Protein AF-A0A9E4PWX9-F1 (afdb_monomer)

Sequence (93 aa):
MADSDLTKLTISELAPKIRSGEVSPVEVTEAALAKAERLQPTLNSFIT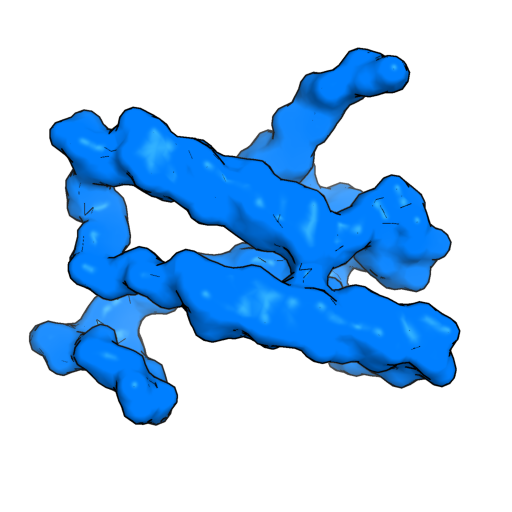LLHDQAISQAKEQEAALSRGEYRGPLQGIPIGIKDNIATGGIRTT

Foldseek 3Di:
DDDDLLVPDDLVRVLVCCLVVVDQLLNSLVSVLVVCVVCCVPPVPDPDDDNVVSNVQSVVLSVCSVVVNDPDSCRSPDDDDDLCDDDPPDDRD

pLDDT: mean 95.21, std 10.52, range [37.16, 98.75]

Radius of gyration: 13.91 Å; Cα contacts (8 Å, |Δi|>4): 76; chains: 1; bounding box: 32×35×33 Å

Nearest PDB structures (foldseek):
  6c62-assembly1_A  TM=9.370E-01  e=5.867E-02  Pseudomonas sp. ADP
  8s7z-assembly2_C  TM=9.518E-01  e=1.455E-01  metagenome
  8es6-assembly2_B  TM=9.596E-01  e=1.455E-01  Escherichia coli
  8s7z-assembly1_A  TM=9.501E-01  e=2.004E-01  metagenome
  8s7z-assembly2_D  TM=9.101E-01  e=1.801E-01  metagenome

Mean predicted aligned error: 3.17 Å

Structure (mmCIF, N/CA/C/O backbone):
data_AF-A0A9E4PWX9-F1
#
_entry.id   AF-A0A9E4PWX9-F1
#
loop_
_atom_site.group_PDB
_atom_site.id
_atom_site.type_symbol
_atom_site.label_atom_id
_atom_site.label_alt_id
_atom_site.label_comp_id
_atom_site.label_asym_id
_atom_site.label_entity_id
_atom_site.label_seq_id
_atom_site.pdbx_PDB_ins_code
_atom_site.Cartn_x
_atom_site.Cartn_y
_atom_site.Cartn_z
_atom_site.occupancy
_atom_site.B_iso_or_equiv
_atom_site.auth_seq_id
_atom_site.auth_comp_id
_atom_site.auth_asym_id
_atom_site.auth_atom_id
_atom_site.pdbx_PDB_model_num
ATOM 1 N N . MET A 1 1 ? -15.746 15.775 -4.255 1.00 38.88 1 MET A N 1
ATOM 2 C CA . MET A 1 1 ? -14.905 16.360 -3.186 1.00 38.88 1 MET A CA 1
ATOM 3 C C . MET A 1 1 ? -13.478 16.259 -3.681 1.00 38.88 1 MET A C 1
ATOM 5 O O . MET A 1 1 ? -13.189 15.259 -4.319 1.00 38.88 1 MET A O 1
ATOM 9 N N . ALA A 1 2 ? -12.670 17.312 -3.567 1.00 37.16 2 ALA A N 1
ATOM 10 C CA . ALA A 1 2 ? -11.407 17.419 -4.300 1.00 37.16 2 ALA A CA 1
ATOM 11 C C . ALA A 1 2 ? -10.430 16.288 -3.934 1.00 37.16 2 ALA A C 1
ATOM 13 O O . ALA A 1 2 ? -9.797 16.339 -2.887 1.00 37.16 2 ALA A O 1
ATOM 14 N N . ASP A 1 3 ? -10.410 15.275 -4.801 1.00 49.25 3 ASP A N 1
ATOM 15 C CA . ASP A 1 3 ? -9.319 14.409 -5.255 1.00 49.25 3 ASP A CA 1
ATOM 1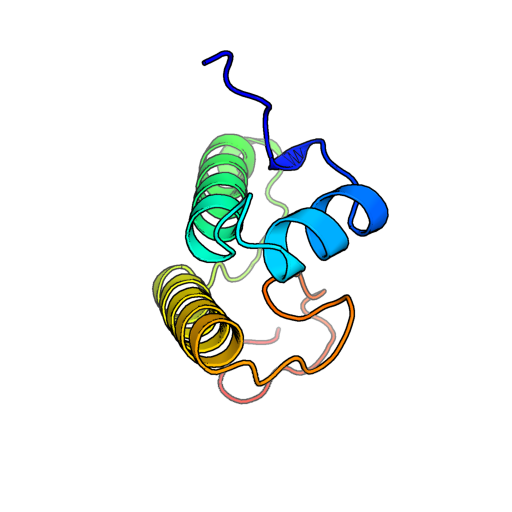6 C C . ASP A 1 3 ? -7.966 14.658 -4.559 1.00 49.25 3 ASP A C 1
ATOM 18 O O . ASP A 1 3 ? -7.024 15.218 -5.126 1.00 49.25 3 ASP A O 1
ATOM 22 N N . SER A 1 4 ? -7.880 14.306 -3.273 1.00 62.47 4 SER A N 1
ATOM 23 C CA . SER A 1 4 ? -6.601 14.258 -2.576 1.00 62.47 4 SER A CA 1
ATOM 24 C C . SER A 1 4 ? -5.871 13.043 -3.126 1.00 62.47 4 SER A C 1
ATOM 26 O O . SER A 1 4 ? -6.307 11.917 -2.908 1.00 62.47 4 SER A O 1
ATOM 28 N N . ASP A 1 5 ? -4.794 13.275 -3.878 1.00 88.25 5 ASP A N 1
ATOM 29 C CA . ASP A 1 5 ? -3.923 12.210 -4.374 1.00 88.25 5 ASP A CA 1
ATOM 30 C C . ASP A 1 5 ? -3.397 11.401 -3.178 1.00 88.25 5 ASP A C 1
ATOM 32 O O . ASP A 1 5 ? -2.421 11.791 -2.530 1.00 88.25 5 ASP A O 1
ATOM 36 N N . LEU A 1 6 ? -4.060 10.274 -2.887 1.00 95.38 6 LEU A N 1
ATOM 37 C CA . LEU A 1 6 ? -3.768 9.403 -1.746 1.00 95.38 6 LEU A CA 1
ATOM 38 C C . LEU A 1 6 ? -2.302 8.954 -1.741 1.00 95.38 6 LEU A C 1
ATOM 40 O O . LEU A 1 6 ? -1.729 8.714 -0.684 1.00 95.38 6 LEU A O 1
ATOM 44 N N . THR A 1 7 ? -1.661 8.915 -2.914 1.00 95.19 7 THR A N 1
ATOM 45 C CA . THR A 1 7 ? -0.254 8.527 -3.068 1.00 95.19 7 THR A CA 1
ATOM 46 C C . THR A 1 7 ? 0.746 9.623 -2.678 1.00 95.19 7 THR A C 1
ATOM 48 O O . THR A 1 7 ? 1.956 9.401 -2.769 1.00 95.19 7 THR A O 1
ATOM 51 N N . LYS A 1 8 ? 0.273 10.818 -2.304 1.00 95.94 8 LYS A N 1
ATOM 52 C CA . LYS A 1 8 ? 1.093 11.909 -1.748 1.00 95.94 8 LYS A CA 1
ATOM 53 C C . LYS A 1 8 ? 1.024 11.993 -0.230 1.00 95.94 8 LYS A C 1
ATOM 55 O O . LYS A 1 8 ? 1.865 12.668 0.358 1.00 95.94 8 LYS A O 1
ATOM 60 N N . LEU A 1 9 ? 0.045 11.338 0.388 1.00 96.94 9 LEU A N 1
ATOM 61 C CA . LEU A 1 9 ? -0.065 11.285 1.837 1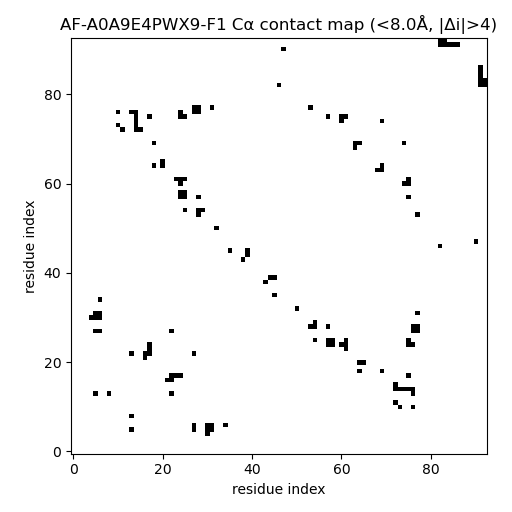.00 96.94 9 LEU A CA 1
ATOM 62 C C . LEU A 1 9 ? 1.033 10.384 2.410 1.00 96.94 9 LEU A C 1
ATOM 64 O O . LEU A 1 9 ? 1.357 9.323 1.874 1.00 96.94 9 LEU A O 1
ATOM 68 N N . THR A 1 10 ? 1.609 10.811 3.524 1.00 97.69 10 THR A N 1
ATOM 69 C CA . THR A 1 10 ? 2.523 9.999 4.323 1.00 97.69 10 THR A CA 1
ATOM 70 C C . THR A 1 10 ? 1.768 8.856 4.998 1.00 97.69 10 THR A C 1
ATOM 72 O O . THR A 1 10 ? 0.561 8.923 5.232 1.00 97.69 10 THR A O 1
ATOM 75 N N . ILE A 1 11 ? 2.493 7.816 5.415 1.00 97.88 11 ILE A N 1
ATOM 76 C CA . ILE A 1 11 ? 1.912 6.730 6.220 1.00 97.88 11 ILE A CA 1
ATOM 77 C C . ILE A 1 11 ? 1.282 7.281 7.510 1.00 97.88 11 ILE A C 1
ATOM 79 O O . ILE A 1 11 ? 0.208 6.835 7.898 1.00 97.88 11 ILE A O 1
ATOM 83 N N . SER A 1 12 ? 1.898 8.282 8.149 1.00 97.88 12 SER A N 1
ATOM 84 C CA . SER A 1 12 ? 1.349 8.936 9.346 1.00 97.88 12 SER A CA 1
ATOM 85 C C . SER A 1 12 ? 0.033 9.676 9.102 1.00 97.88 12 SER A C 1
ATOM 87 O O . SER A 1 12 ? -0.743 9.837 10.040 1.00 97.88 12 SER A O 1
ATOM 89 N N . GLU A 1 13 ? -0.234 10.107 7.868 1.00 97.81 13 GLU A N 1
ATOM 90 C CA . GLU A 1 13 ? -1.503 10.727 7.475 1.00 97.81 13 GLU A CA 1
ATOM 91 C C . GLU A 1 13 ? -2.533 9.677 7.038 1.00 97.81 13 GLU A C 1
ATOM 93 O O . GLU A 1 13 ? -3.704 9.801 7.386 1.00 97.81 13 GLU A O 1
ATOM 98 N N . LEU A 1 14 ? -2.115 8.624 6.325 1.00 97.94 14 LEU A N 1
ATOM 99 C CA . LEU A 1 14 ? -3.007 7.555 5.858 1.00 97.94 14 LEU A CA 1
ATOM 100 C C . LEU A 1 14 ? -3.473 6.631 6.982 1.00 97.94 14 LEU A C 1
ATOM 102 O O . LEU A 1 14 ? -4.657 6.323 7.063 1.00 97.94 14 LEU A O 1
ATOM 106 N N . ALA A 1 15 ? -2.574 6.199 7.866 1.00 98.00 15 ALA A N 1
ATOM 107 C CA . ALA A 1 15 ? -2.887 5.242 8.924 1.00 98.00 15 ALA A CA 1
ATOM 108 C C . ALA A 1 15 ? -4.094 5.645 9.800 1.00 98.00 15 ALA A C 1
ATOM 110 O O . ALA A 1 15 ? -4.986 4.813 9.984 1.00 98.00 15 ALA A O 1
ATOM 111 N N . PRO A 1 16 ? -4.198 6.887 10.328 1.00 97.75 16 PRO A N 1
ATOM 112 C CA . PRO A 1 16 ? -5.374 7.287 11.097 1.00 97.75 16 PRO A CA 1
ATOM 113 C C . PRO A 1 16 ? -6.650 7.351 10.246 1.00 97.75 16 PRO A C 1
ATOM 115 O O . PRO A 1 16 ? -7.711 7.025 10.770 1.00 97.75 16 PRO A O 1
ATOM 118 N N . LYS A 1 17 ? -6.551 7.710 8.957 1.00 98.06 17 LYS A N 1
ATOM 119 C CA . LYS A 1 17 ? -7.687 7.770 8.019 1.00 98.06 17 LYS A CA 1
ATOM 120 C C . LYS A 1 17 ? -8.218 6.387 7.655 1.00 98.06 17 LYS A C 1
ATOM 122 O O . LYS A 1 17 ? -9.425 6.181 7.617 1.00 98.06 17 LYS A O 1
ATOM 127 N N . ILE A 1 18 ? -7.319 5.426 7.455 1.00 98.19 18 ILE A N 1
ATOM 128 C CA . ILE A 1 18 ? -7.668 4.017 7.244 1.00 98.19 18 ILE A CA 1
ATOM 129 C C . ILE A 1 18 ? -8.298 3.441 8.512 1.00 98.19 18 ILE A C 1
ATOM 131 O O . ILE A 1 18 ? -9.346 2.804 8.458 1.00 98.19 18 ILE A O 1
ATOM 135 N N . ARG A 1 19 ? -7.703 3.714 9.680 1.00 97.94 19 ARG A N 1
ATOM 136 C CA . ARG A 1 19 ? -8.235 3.251 10.967 1.00 97.94 19 ARG A CA 1
ATOM 137 C C . ARG A 1 19 ? -9.633 3.803 11.257 1.00 97.94 19 ARG A C 1
ATOM 139 O O . ARG A 1 19 ? -10.445 3.083 11.830 1.00 97.94 19 ARG A O 1
ATOM 146 N N . SER A 1 20 ? -9.898 5.068 10.931 1.00 97.06 20 SER A N 1
ATOM 147 C CA . SER A 1 20 ? -11.211 5.690 11.144 1.00 97.06 20 SER A CA 1
ATOM 148 C C . SER A 1 20 ? -12.252 5.293 10.095 1.00 97.06 20 SER A C 1
ATOM 150 O O . SER A 1 20 ? -13.428 5.593 10.289 1.00 97.06 20 SER A O 1
ATOM 152 N N . GLY A 1 21 ? -11.838 4.641 9.003 1.00 96.38 21 GLY A N 1
ATOM 153 C CA . GLY A 1 21 ? -12.690 4.358 7.848 1.00 96.38 21 GLY A CA 1
ATOM 154 C C . GLY A 1 21 ? -12.963 5.580 6.964 1.00 96.38 21 GLY A C 1
ATOM 155 O O . GLY A 1 21 ? -13.843 5.516 6.115 1.00 96.38 21 GLY A O 1
ATOM 156 N N . GLU A 1 22 ? -12.238 6.691 7.152 1.00 97.44 22 GLU A N 1
ATOM 157 C CA . GLU A 1 22 ? -12.305 7.860 6.258 1.00 97.44 22 GLU A CA 1
ATOM 158 C C . GLU A 1 22 ? -11.775 7.522 4.857 1.00 97.44 22 GLU A C 1
ATOM 160 O O . GLU A 1 22 ? -12.253 8.069 3.868 1.00 97.44 22 GLU A O 1
ATOM 165 N N . VAL A 1 23 ? -10.783 6.632 4.785 1.00 97.44 23 VAL A N 1
ATOM 166 C CA . VAL A 1 23 ? -10.160 6.168 3.543 1.00 97.44 23 VAL A CA 1
ATOM 167 C C . VAL A 1 23 ? -10.131 4.646 3.549 1.00 97.44 23 VAL A C 1
ATOM 169 O O . VAL A 1 23 ? -9.702 4.040 4.532 1.00 97.44 23 VAL A O 1
ATOM 172 N N . SER A 1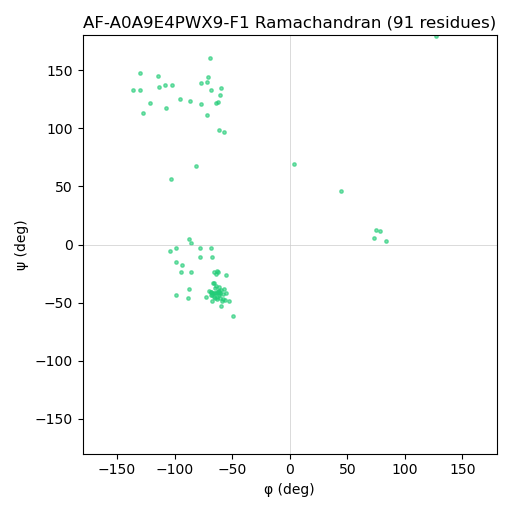 24 ? -10.538 4.018 2.450 1.00 97.94 24 SER A N 1
ATOM 173 C CA . SER A 1 24 ? -10.427 2.570 2.306 1.00 97.94 24 SER A CA 1
ATOM 174 C C . SER A 1 24 ? -8.984 2.162 1.975 1.00 97.94 24 SER A C 1
ATOM 176 O O . SER A 1 24 ? -8.340 2.781 1.124 1.00 97.94 24 SER A O 1
ATOM 178 N N . PRO A 1 25 ? -8.450 1.074 2.562 1.00 98.38 25 PRO A N 1
ATOM 179 C CA . PRO A 1 25 ? -7.176 0.520 2.109 1.00 98.38 25 PRO A CA 1
ATOM 180 C C . PRO A 1 25 ? -7.237 0.013 0.655 1.00 98.38 25 PRO A C 1
ATOM 182 O O . PRO A 1 25 ? -6.199 -0.050 -0.009 1.00 98.38 25 PRO A O 1
ATOM 185 N N . VAL A 1 26 ? -8.430 -0.313 0.137 1.00 98.62 26 VAL A N 1
ATOM 186 C CA . VAL A 1 26 ? -8.641 -0.663 -1.277 1.00 98.62 26 VAL A CA 1
ATOM 187 C C . VAL A 1 26 ? -8.397 0.561 -2.157 1.00 98.62 26 VAL A C 1
ATOM 189 O O . VAL A 1 26 ? -7.578 0.477 -3.066 1.00 98.62 26 VAL A O 1
ATOM 192 N N . GLU A 1 27 ? -8.986 1.713 -1.823 1.00 98.19 27 GLU A N 1
ATOM 193 C CA . GLU A 1 27 ? -8.781 2.977 -2.554 1.00 98.19 27 GLU A CA 1
ATOM 194 C C . GLU A 1 27 ? -7.299 3.385 -2.588 1.00 98.19 27 GLU A C 1
ATOM 196 O O . GLU A 1 27 ? -6.769 3.771 -3.631 1.00 98.19 27 GLU A O 1
ATOM 201 N N . VAL A 1 28 ? -6.591 3.253 -1.459 1.00 98.19 28 VAL A N 1
ATOM 202 C CA . VAL A 1 28 ? -5.150 3.558 -1.377 1.00 98.19 28 VAL A CA 1
ATOM 203 C C . VAL A 1 28 ? -4.336 2.614 -2.262 1.00 98.19 28 VAL A C 1
ATOM 205 O O . VAL A 1 28 ? -3.406 3.046 -2.947 1.00 98.19 28 VAL A O 1
ATOM 208 N N . THR A 1 29 ? -4.682 1.326 -2.263 1.00 98.50 29 THR A N 1
ATOM 209 C CA . THR A 1 29 ? -3.989 0.307 -3.061 1.00 98.50 29 THR A CA 1
ATOM 210 C C . THR A 1 29 ? -4.236 0.508 -4.556 1.00 98.50 29 THR A C 1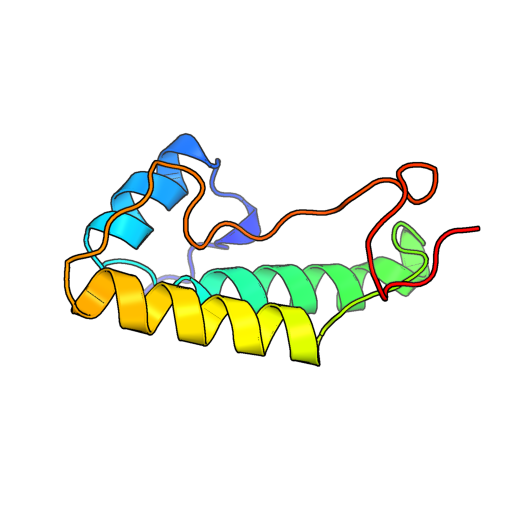
ATOM 212 O O . THR A 1 29 ? -3.285 0.467 -5.335 1.00 98.50 29 THR A O 1
ATOM 215 N N . GLU A 1 30 ? -5.473 0.798 -4.962 1.00 98.31 30 GLU A N 1
ATOM 216 C CA . GLU A 1 30 ? -5.828 1.123 -6.348 1.00 98.31 30 GLU A CA 1
ATOM 217 C C . GLU A 1 30 ? -5.079 2.367 -6.839 1.00 98.31 30 GLU A C 1
ATOM 219 O O . GLU A 1 30 ? -4.465 2.338 -7.907 1.00 98.31 30 GLU A O 1
ATOM 224 N N . ALA A 1 31 ? -5.035 3.431 -6.030 1.00 97.75 31 ALA A N 1
ATOM 225 C CA . ALA A 1 31 ? -4.295 4.646 -6.360 1.00 97.75 31 ALA A CA 1
ATOM 226 C C . ALA A 1 31 ? -2.784 4.384 -6.520 1.00 97.75 31 ALA A C 1
ATOM 228 O O . ALA A 1 31 ? -2.150 4.891 -7.452 1.00 97.75 31 ALA A O 1
ATOM 229 N N . ALA A 1 32 ? -2.197 3.569 -5.636 1.00 97.75 32 ALA A N 1
ATOM 230 C CA . ALA A 1 32 ? -0.786 3.196 -5.704 1.00 97.75 32 ALA A CA 1
ATOM 231 C C . ALA A 1 32 ? -0.467 2.365 -6.958 1.00 97.75 32 ALA A C 1
ATOM 233 O O . ALA A 1 32 ? 0.502 2.670 -7.658 1.00 97.75 32 ALA A O 1
ATOM 234 N N . LEU A 1 33 ? -1.293 1.362 -7.271 1.00 97.94 33 LEU A N 1
ATOM 235 C CA . LEU A 1 33 ? -1.146 0.513 -8.456 1.00 97.94 33 LEU A CA 1
ATOM 236 C C . LEU A 1 33 ? -1.299 1.319 -9.751 1.00 97.94 33 LEU A C 1
ATOM 238 O O . LEU A 1 33 ? -0.427 1.245 -10.612 1.00 97.94 33 LEU A O 1
ATOM 242 N N . ALA A 1 34 ? -2.323 2.170 -9.854 1.00 97.25 34 ALA A N 1
ATOM 243 C CA . ALA A 1 34 ? -2.534 3.020 -11.027 1.00 97.25 34 ALA A CA 1
ATOM 244 C C . ALA A 1 34 ? -1.344 3.964 -11.278 1.00 97.25 34 ALA A C 1
ATOM 246 O O . ALA A 1 34 ? -0.918 4.185 -12.415 1.00 97.25 34 ALA A O 1
ATOM 247 N N . LYS A 1 35 ? -0.756 4.520 -10.210 1.00 96.56 35 LYS A N 1
ATOM 248 C CA . LYS A 1 35 ? 0.454 5.345 -10.315 1.00 96.56 35 LYS A CA 1
ATOM 249 C C . LYS A 1 35 ? 1.677 4.522 -10.713 1.00 96.56 35 LYS A C 1
ATOM 251 O O . LYS A 1 35 ? 2.470 5.010 -11.521 1.00 96.56 35 LYS A O 1
ATOM 256 N N . ALA A 1 36 ? 1.829 3.318 -10.160 1.00 97.12 36 ALA A N 1
ATOM 257 C CA . ALA A 1 36 ? 2.909 2.405 -10.511 1.00 97.12 36 ALA A CA 1
ATOM 258 C C . ALA A 1 36 ? 2.849 2.048 -12.000 1.00 97.12 36 ALA A C 1
ATOM 260 O O . ALA A 1 36 ? 3.816 2.308 -12.708 1.00 97.12 36 ALA A O 1
ATOM 261 N N . GLU A 1 37 ? 1.706 1.575 -12.500 1.00 96.56 37 GLU A N 1
ATOM 262 C CA . GLU A 1 37 ? 1.506 1.250 -13.918 1.00 96.56 37 GLU A CA 1
ATOM 263 C C . GLU A 1 37 ? 1.789 2.443 -14.831 1.00 96.56 37 GLU A C 1
ATOM 265 O O . GLU A 1 37 ? 2.541 2.326 -15.798 1.00 96.56 37 GLU A O 1
ATOM 270 N N . ARG A 1 38 ? 1.241 3.618 -14.500 1.00 96.88 38 ARG A N 1
ATOM 271 C CA . ARG A 1 38 ? 1.416 4.830 -15.309 1.00 96.88 38 ARG A CA 1
ATOM 272 C C . ARG A 1 38 ? 2.880 5.258 -15.424 1.00 96.88 38 ARG A C 1
ATOM 274 O O . ARG A 1 38 ? 3.277 5.786 -16.459 1.00 96.88 38 ARG A O 1
ATOM 281 N N . LEU A 1 39 ? 3.667 5.099 -14.360 1.00 97.25 39 LEU A N 1
ATOM 282 C CA . LEU A 1 39 ? 5.064 5.541 -14.314 1.00 97.25 39 LEU A CA 1
ATOM 283 C C . LEU A 1 39 ? 6.062 4.444 -14.693 1.00 97.25 39 LEU A C 1
ATOM 285 O O . LEU A 1 39 ? 7.203 4.764 -15.030 1.00 97.25 39 LEU A O 1
ATOM 289 N N . GLN A 1 40 ? 5.660 3.174 -14.663 1.00 97.62 40 GLN A N 1
ATOM 290 C CA . GLN A 1 40 ? 6.531 2.031 -14.921 1.00 97.62 40 GLN A CA 1
ATOM 291 C C . GLN A 1 40 ? 7.255 2.101 -16.281 1.00 97.62 40 GLN A C 1
ATOM 293 O O . GLN A 1 40 ? 8.455 1.836 -16.287 1.00 97.62 40 GLN A O 1
ATOM 298 N N . PRO A 1 41 ? 6.639 2.519 -17.408 1.00 98.00 41 PRO A N 1
ATOM 299 C CA . PRO A 1 41 ? 7.353 2.638 -18.685 1.00 98.00 41 PRO A CA 1
ATOM 300 C C . PRO A 1 41 ? 8.503 3.653 -18.673 1.00 98.00 41 PRO A C 1
ATOM 302 O O . PRO A 1 41 ? 9.415 3.561 -19.489 1.00 98.00 41 PRO A O 1
ATOM 305 N N . THR A 1 42 ? 8.458 4.637 -17.771 1.00 98.44 42 THR A N 1
ATOM 306 C CA . THR A 1 42 ? 9.475 5.692 -17.665 1.00 98.44 42 THR A CA 1
ATOM 307 C C . THR A 1 42 ? 10.489 5.401 -16.566 1.00 98.44 42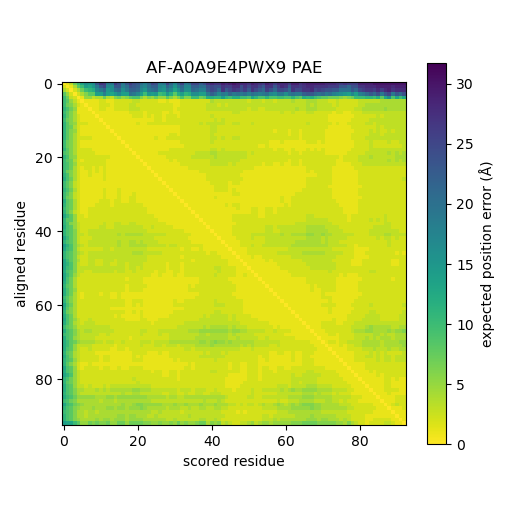 THR A C 1
ATOM 309 O O . THR A 1 42 ? 11.682 5.605 -16.766 1.00 98.44 42 THR A O 1
ATOM 312 N N . LEU A 1 43 ? 10.026 4.950 -15.397 1.00 98.19 43 LEU A N 1
ATOM 313 C CA . LEU A 1 43 ? 10.872 4.755 -14.218 1.00 98.19 43 LEU A CA 1
ATOM 314 C C . LEU A 1 43 ? 11.396 3.324 -14.075 1.00 98.19 43 LEU A C 1
ATOM 316 O O . LEU A 1 43 ? 12.399 3.127 -13.395 1.00 98.19 43 LEU A O 1
ATOM 320 N N . ASN A 1 44 ? 10.704 2.342 -14.662 1.00 97.69 44 ASN A N 1
ATOM 321 C CA . ASN A 1 44 ? 11.025 0.915 -14.601 1.00 97.69 44 ASN A CA 1
ATOM 322 C C . ASN A 1 44 ? 11.395 0.434 -13.182 1.00 97.69 44 ASN A C 1
ATOM 324 O O . ASN A 1 44 ? 12.416 -0.218 -12.970 1.00 97.69 44 ASN A O 1
ATOM 328 N N . SER A 1 45 ? 10.604 0.837 -12.183 1.00 97.00 45 SER A N 1
ATOM 329 C CA . SER A 1 45 ? 10.951 0.666 -10.765 1.00 97.00 45 SER A CA 1
ATOM 330 C C . SER A 1 45 ? 10.560 -0.696 -10.194 1.00 97.00 45 SER A C 1
ATOM 332 O O . SER A 1 45 ? 11.151 -1.130 -9.208 1.00 97.00 45 SER A O 1
ATOM 334 N N . PHE A 1 46 ? 9.576 -1.372 -10.787 1.00 97.56 46 PHE A N 1
ATOM 335 C CA . PHE A 1 46 ? 9.084 -2.665 -10.310 1.00 97.56 46 PHE A CA 1
ATOM 336 C C . PHE A 1 46 ? 9.508 -3.804 -11.244 1.00 97.56 46 PHE A C 1
ATOM 338 O O . PHE A 1 46 ? 9.403 -3.678 -12.459 1.00 97.56 46 PHE A O 1
ATOM 345 N N . ILE A 1 47 ? 9.947 -4.935 -10.682 1.00 97.19 47 ILE A N 1
ATOM 346 C CA . ILE A 1 47 ? 10.208 -6.174 -11.443 1.00 97.19 47 ILE A CA 1
ATOM 347 C C . ILE A 1 47 ? 8.929 -7.010 -11.533 1.00 97.19 47 ILE A C 1
ATOM 349 O O . ILE A 1 47 ? 8.559 -7.501 -12.599 1.00 97.19 47 ILE A O 1
ATOM 353 N N . THR A 1 48 ? 8.239 -7.162 -10.403 1.00 96.81 48 THR A N 1
ATOM 354 C CA . THR A 1 48 ? 7.004 -7.938 -10.276 1.00 96.81 48 THR A CA 1
ATOM 355 C C . THR A 1 48 ? 5.939 -7.052 -9.631 1.00 96.81 48 THR A C 1
ATOM 357 O O . THR A 1 48 ? 6.078 -6.677 -8.470 1.00 96.81 48 THR A O 1
ATOM 360 N N . LEU A 1 49 ? 4.887 -6.700 -10.377 1.00 96.69 49 LEU A N 1
ATOM 361 C CA . LEU A 1 49 ? 3.713 -5.996 -9.847 1.00 96.69 49 LEU A CA 1
ATOM 362 C C . LEU A 1 49 ? 2.624 -7.013 -9.488 1.00 96.69 49 LEU A C 1
ATOM 364 O O . LEU A 1 49 ? 2.229 -7.820 -10.325 1.00 96.69 49 LEU A O 1
ATOM 368 N N . LEU A 1 50 ? 2.143 -6.971 -8.245 1.00 97.19 50 LEU A N 1
ATOM 369 C CA . LEU A 1 50 ? 1.213 -7.956 -7.678 1.00 97.19 50 LEU A CA 1
ATOM 370 C C . LEU A 1 50 ? -0.226 -7.426 -7.614 1.00 97.19 50 LEU A C 1
ATOM 372 O O . LEU A 1 50 ? -0.809 -7.378 -6.535 1.00 97.19 50 LEU A O 1
ATOM 376 N N . HIS A 1 51 ? -0.793 -7.006 -8.749 1.00 97.00 51 HIS A N 1
ATOM 377 C CA . HIS A 1 51 ? -2.111 -6.351 -8.810 1.00 97.00 51 HIS A CA 1
ATOM 378 C C . HIS A 1 51 ? -3.208 -7.107 -8.049 1.00 97.00 51 HIS A C 1
ATOM 380 O O . HIS A 1 51 ? -3.748 -6.598 -7.066 1.00 97.00 51 HIS A O 1
ATOM 386 N N . ASP A 1 52 ? -3.498 -8.340 -8.466 1.00 97.50 52 ASP A N 1
ATOM 387 C CA . ASP A 1 52 ? -4.614 -9.112 -7.911 1.00 97.50 52 ASP A CA 1
ATOM 388 C C . ASP A 1 52 ? -4.405 -9.438 -6.429 1.00 97.50 52 ASP A C 1
ATOM 390 O O . ASP A 1 52 ? -5.325 -9.320 -5.618 1.00 97.50 52 ASP A O 1
ATOM 394 N N . GLN A 1 53 ? -3.177 -9.806 -6.051 1.00 98.00 53 GLN A N 1
ATOM 395 C CA . GLN A 1 53 ? -2.847 -10.132 -4.663 1.00 98.00 53 GLN A CA 1
ATOM 396 C C . GLN A 1 53 ? -2.930 -8.899 -3.758 1.00 98.00 53 GLN A C 1
ATOM 398 O O . GLN A 1 53 ? -3.468 -9.004 -2.657 1.00 98.00 53 GLN A O 1
ATOM 403 N N . ALA A 1 54 ? -2.451 -7.737 -4.212 1.00 98.31 54 ALA A N 1
ATOM 404 C CA . ALA A 1 54 ? -2.525 -6.494 -3.449 1.00 98.31 54 ALA A CA 1
ATOM 405 C C . ALA A 1 54 ? -3.983 -6.070 -3.214 1.00 98.31 54 ALA A C 1
ATOM 407 O O . ALA A 1 54 ? -4.353 -5.764 -2.082 1.00 98.31 54 ALA A O 1
ATOM 408 N N . ILE A 1 55 ? -4.834 -6.133 -4.246 1.00 98.62 55 ILE A N 1
ATOM 409 C CA . ILE A 1 55 ? -6.266 -5.823 -4.116 1.00 98.62 55 ILE A CA 1
ATOM 410 C C . ILE A 1 55 ? -6.983 -6.835 -3.214 1.00 98.62 55 ILE A C 1
ATOM 412 O O . ILE A 1 55 ? -7.790 -6.436 -2.372 1.00 98.62 55 ILE A O 1
ATOM 416 N N . SER A 1 56 ? -6.684 -8.132 -3.339 1.00 98.62 56 SER A N 1
ATOM 417 C CA . SER A 1 56 ? -7.254 -9.161 -2.458 1.00 98.62 56 SER A CA 1
ATOM 418 C C . SER A 1 56 ? -6.904 -8.895 -0.993 1.00 98.62 56 SER A C 1
ATOM 420 O O . SER A 1 56 ? -7.789 -8.849 -0.141 1.00 98.62 56 SER A O 1
ATOM 422 N N . GLN A 1 57 ? -5.628 -8.634 -0.698 1.00 98.25 57 GLN A N 1
ATOM 423 C CA . GLN A 1 57 ? -5.177 -8.342 0.662 1.00 98.25 57 GLN A CA 1
ATOM 424 C C . GLN A 1 57 ? -5.765 -7.036 1.203 1.00 98.25 57 GLN A C 1
ATOM 426 O O . GLN A 1 57 ? -6.125 -6.978 2.378 1.00 98.25 57 GLN A O 1
ATOM 431 N N . ALA A 1 58 ? -5.908 -5.999 0.371 1.00 98.69 58 ALA A N 1
ATOM 432 C CA . ALA A 1 58 ? -6.536 -4.743 0.773 1.00 98.69 58 ALA A CA 1
ATOM 433 C C . ALA A 1 58 ? -7.999 -4.950 1.198 1.00 98.69 58 ALA A C 1
ATOM 435 O O . ALA A 1 58 ? -8.398 -4.457 2.253 1.00 98.69 58 ALA A O 1
ATOM 436 N N . LYS A 1 59 ? -8.766 -5.753 0.446 1.00 98.75 59 LYS A N 1
ATOM 437 C CA . LYS A 1 59 ? -10.145 -6.138 0.803 1.00 98.75 59 LYS A CA 1
ATOM 438 C C . LYS A 1 59 ? -10.203 -6.931 2.108 1.00 98.75 59 LYS A C 1
ATOM 440 O O . LYS A 1 59 ? -11.079 -6.698 2.937 1.00 98.75 59 LYS A O 1
ATOM 445 N N . GLU A 1 60 ? -9.256 -7.842 2.329 1.00 98.62 60 GLU A N 1
ATOM 446 C CA . GLU A 1 60 ? -9.146 -8.567 3.600 1.00 98.62 60 GLU A CA 1
ATOM 447 C C . GLU A 1 60 ? -8.865 -7.620 4.777 1.00 98.62 60 GLU A C 1
ATOM 449 O O . GLU A 1 60 ? -9.463 -7.776 5.845 1.00 98.62 60 GLU A O 1
ATOM 454 N N . GLN A 1 61 ? -7.990 -6.621 4.592 1.00 98.38 61 GLN A N 1
ATOM 455 C CA . GLN A 1 61 ? -7.699 -5.629 5.631 1.00 98.38 61 GLN A CA 1
ATOM 456 C C . GLN A 1 61 ? -8.889 -4.707 5.897 1.00 98.38 61 GLN A C 1
ATOM 458 O O . GLN A 1 61 ? -9.187 -4.443 7.059 1.00 98.38 61 GLN A O 1
ATOM 463 N N . 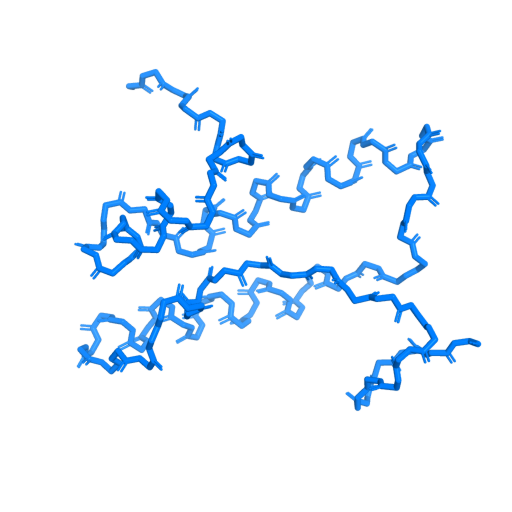GLU A 1 62 ? -9.597 -4.265 4.858 1.00 98.50 62 GLU A N 1
ATOM 464 C CA . GLU A 1 62 ? -10.834 -3.489 4.989 1.00 98.50 62 GLU A CA 1
ATOM 465 C C . GLU A 1 62 ? -11.890 -4.259 5.792 1.00 98.50 62 GLU A C 1
ATOM 467 O O . GLU A 1 62 ? -12.461 -3.736 6.751 1.00 98.50 62 GLU A O 1
ATOM 472 N N . ALA A 1 63 ? -12.097 -5.537 5.462 1.00 98.44 63 ALA A N 1
ATOM 473 C CA . ALA A 1 63 ? -13.026 -6.397 6.182 1.00 98.44 63 ALA A CA 1
ATOM 474 C C . ALA A 1 63 ? -12.602 -6.632 7.642 1.00 98.44 63 ALA A C 1
ATOM 476 O O . ALA A 1 63 ? -13.454 -6.748 8.518 1.00 98.44 63 ALA A O 1
ATOM 477 N N . ALA A 1 64 ? -11.303 -6.733 7.932 1.00 98.31 64 ALA A N 1
ATOM 478 C CA . ALA A 1 64 ? -10.810 -6.849 9.305 1.00 98.31 64 ALA A CA 1
ATOM 479 C C . ALA A 1 64 ? -11.038 -5.552 10.103 1.00 98.31 64 ALA A C 1
ATOM 481 O O . ALA A 1 64 ? -11.522 -5.598 11.235 1.00 98.31 64 ALA A O 1
ATOM 482 N N . LEU A 1 65 ? -10.759 -4.393 9.498 1.00 97.88 65 LEU A N 1
ATOM 483 C CA . LEU A 1 65 ? -10.987 -3.080 10.106 1.00 97.88 65 LEU A CA 1
ATOM 484 C C . LEU A 1 65 ? -12.467 -2.851 10.427 1.00 97.88 65 LEU A C 1
ATOM 486 O O . LEU A 1 65 ? -12.780 -2.398 11.528 1.00 97.88 65 LEU A O 1
ATOM 490 N N . SER A 1 66 ? -13.381 -3.232 9.529 1.00 96.62 66 SER A N 1
ATOM 491 C CA . SER A 1 66 ? -14.827 -3.096 9.766 1.00 96.62 66 SER A CA 1
ATOM 492 C C . SER A 1 66 ? -15.345 -3.977 10.909 1.00 96.62 66 SER A C 1
ATOM 494 O O . SER A 1 66 ? -16.341 -3.636 11.545 1.00 96.62 66 SER A O 1
ATOM 496 N N . ARG A 1 67 ? -14.638 -5.068 11.235 1.00 97.88 67 ARG A N 1
ATOM 497 C CA . ARG A 1 67 ? -14.890 -5.905 12.423 1.00 97.88 67 ARG A CA 1
ATOM 498 C C . ARG A 1 67 ? -14.188 -5.408 13.693 1.00 97.88 67 ARG A C 1
ATOM 500 O O . ARG A 1 67 ? -14.305 -6.045 14.736 1.00 97.88 67 ARG A O 1
ATOM 507 N N . GLY A 1 68 ? -13.454 -4.296 13.629 1.00 96.94 68 GLY A N 1
ATOM 508 C CA . GLY A 1 68 ? -12.683 -3.760 14.754 1.00 96.94 68 GLY A CA 1
ATOM 509 C C . GLY A 1 68 ? -11.357 -4.485 15.018 1.00 96.94 68 GLY A C 1
ATOM 510 O O . GLY A 1 68 ? -10.720 -4.240 16.042 1.00 96.94 68 GLY A O 1
ATOM 511 N N . GLU A 1 69 ? -10.904 -5.353 14.109 1.00 97.88 69 GLU A N 1
ATOM 512 C CA . GLU A 1 69 ? -9.642 -6.094 14.226 1.00 97.88 69 GLU A CA 1
ATOM 513 C C . GLU A 1 69 ? -8.449 -5.224 13.794 1.00 97.88 69 GLU A C 1
ATOM 515 O O . GLU A 1 69 ? -7.796 -5.475 12.775 1.00 97.88 69 GLU A O 1
ATOM 520 N N . TYR A 1 70 ? -8.163 -4.179 14.573 1.00 96.62 70 TYR A N 1
ATOM 521 C CA . TYR A 1 70 ? -7.033 -3.292 14.311 1.00 96.62 70 TYR A CA 1
ATOM 522 C C . TYR A 1 70 ? -5.700 -3.933 14.729 1.00 96.62 70 TYR A C 1
ATOM 524 O O . TYR A 1 70 ? -5.485 -4.258 15.895 1.00 96.62 70 TYR A O 1
ATOM 532 N N . ARG A 1 71 ? -4.784 -4.084 13.770 1.00 96.25 71 ARG A N 1
ATOM 533 C CA . ARG A 1 71 ? -3.485 -4.765 13.909 1.00 96.25 71 ARG A CA 1
ATOM 534 C C . ARG A 1 71 ? -2.299 -3.805 14.017 1.00 96.25 71 ARG A C 1
ATOM 536 O O . ARG A 1 71 ? -1.181 -4.251 14.254 1.00 96.25 71 ARG A O 1
ATOM 543 N N . GLY A 1 72 ? -2.525 -2.501 13.858 1.00 97.12 72 GLY A N 1
ATOM 544 C CA . GLY A 1 72 ? -1.496 -1.470 13.991 1.00 97.12 72 GLY A CA 1
ATOM 545 C C . GLY A 1 72 ? -1.402 -0.525 12.788 1.00 97.12 72 GLY A C 1
ATOM 546 O O . GLY A 1 72 ? -2.138 -0.679 11.815 1.00 97.12 72 GLY A O 1
ATOM 547 N N . PRO A 1 73 ? -0.485 0.458 12.840 1.00 96.75 73 PRO A N 1
ATOM 548 C CA . PRO A 1 73 ? -0.458 1.602 11.919 1.00 96.75 73 PRO A CA 1
ATOM 549 C C . PRO A 1 73 ? -0.111 1.262 10.464 1.00 96.75 73 PRO A C 1
ATOM 551 O O . PRO A 1 73 ? -0.242 2.119 9.600 1.00 96.75 73 PRO A O 1
ATOM 554 N N . LEU A 1 74 ? 0.338 0.037 10.180 1.00 98.06 74 LEU A N 1
ATOM 555 C CA . LEU A 1 74 ? 0.630 -0.423 8.818 1.00 98.06 74 LEU A CA 1
ATOM 556 C C . LEU A 1 74 ? -0.502 -1.259 8.204 1.00 98.06 74 LEU A C 1
ATOM 558 O O . LEU A 1 74 ? -0.399 -1.670 7.051 1.00 98.06 74 LEU A O 1
ATOM 562 N N . GLN A 1 75 ? -1.577 -1.536 8.947 1.00 98.25 75 GLN A N 1
ATOM 563 C CA . GLN A 1 75 ? -2.701 -2.296 8.409 1.00 98.25 75 GLN A CA 1
ATOM 564 C C . GLN A 1 75 ? -3.367 -1.518 7.269 1.00 98.25 75 GLN A C 1
ATOM 566 O O . GLN A 1 75 ? -3.820 -0.394 7.464 1.00 98.25 75 GLN A O 1
ATOM 571 N N . GLY A 1 76 ? -3.428 -2.132 6.084 1.00 97.44 76 GLY A N 1
ATOM 572 C CA . GLY A 1 76 ? -4.029 -1.524 4.895 1.00 97.44 76 GLY A CA 1
ATOM 573 C C . GLY A 1 76 ? -3.112 -0.582 4.103 1.00 97.44 76 GLY A C 1
ATOM 574 O O . GLY A 1 76 ? -3.559 0.001 3.121 1.00 97.44 76 GLY A O 1
ATOM 575 N N . ILE A 1 77 ? -1.841 -0.436 4.496 1.00 98.38 77 ILE A N 1
ATOM 576 C CA . ILE A 1 77 ? -0.850 0.364 3.763 1.00 98.38 77 ILE A CA 1
ATOM 577 C C . ILE A 1 77 ? -0.182 -0.505 2.679 1.00 98.38 77 ILE A C 1
ATOM 579 O O . ILE A 1 77 ? 0.415 -1.529 3.026 1.00 98.38 77 ILE A O 1
ATOM 583 N N . PRO A 1 78 ? -0.219 -0.122 1.386 1.00 97.81 78 PRO A N 1
ATOM 584 C CA . PRO A 1 78 ? 0.515 -0.834 0.344 1.00 97.81 78 PRO A CA 1
ATOM 585 C C . PRO A 1 78 ? 2.026 -0.607 0.484 1.00 97.81 78 PRO A C 1
ATOM 587 O O . PRO A 1 78 ? 2.479 0.485 0.832 1.00 97.81 78 PRO A O 1
ATOM 590 N N . ILE A 1 79 ? 2.819 -1.635 0.175 1.00 97.25 79 ILE A N 1
ATOM 591 C CA . ILE A 1 79 ? 4.283 -1.589 0.260 1.00 97.25 79 ILE A CA 1
ATOM 592 C C . ILE A 1 79 ? 4.932 -2.101 -1.026 1.00 97.25 79 ILE A C 1
ATOM 594 O O . ILE A 1 79 ? 4.420 -3.004 -1.684 1.00 97.25 79 ILE A O 1
ATOM 598 N N . GLY A 1 80 ? 6.093 -1.539 -1.360 1.00 97.00 80 GLY A N 1
ATOM 599 C CA . GLY A 1 80 ? 7.013 -2.096 -2.347 1.00 97.00 80 GLY A CA 1
ATOM 600 C C . GLY A 1 80 ? 8.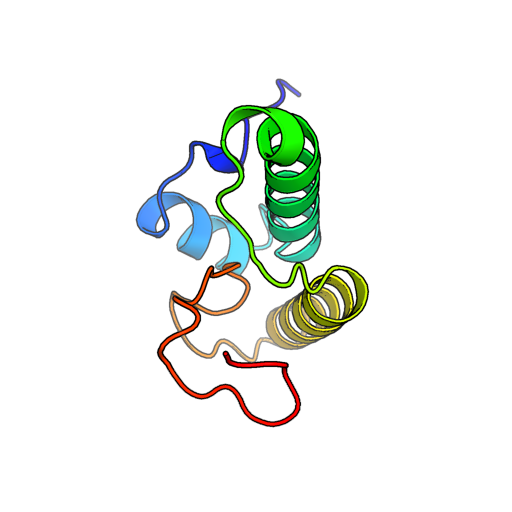176 -2.782 -1.640 1.00 97.00 80 GLY A C 1
ATOM 601 O O . GLY A 1 80 ? 8.717 -2.240 -0.676 1.00 97.00 80 GLY A O 1
ATOM 602 N N . ILE A 1 81 ? 8.569 -3.961 -2.117 1.00 97.69 81 ILE A N 1
ATOM 603 C CA . ILE A 1 81 ? 9.694 -4.727 -1.574 1.00 97.69 81 ILE A CA 1
ATOM 604 C C . ILE A 1 81 ? 10.798 -4.790 -2.622 1.00 97.69 81 ILE A C 1
ATOM 606 O O . ILE A 1 81 ? 10.537 -5.018 -3.803 1.00 97.69 81 ILE A O 1
ATOM 610 N N . LYS A 1 82 ? 12.042 -4.566 -2.193 1.00 97.44 82 LYS A N 1
ATOM 611 C CA . LYS A 1 82 ? 13.200 -4.723 -3.071 1.00 97.44 82 LYS A CA 1
ATOM 612 C C . LYS A 1 82 ? 13.376 -6.205 -3.403 1.00 97.44 82 LYS A C 1
ATOM 614 O O . LYS A 1 82 ? 13.390 -7.032 -2.500 1.00 97.44 82 LYS A O 1
ATOM 619 N N . ASP A 1 83 ? 13.584 -6.517 -4.678 1.00 97.88 83 ASP A N 1
ATOM 620 C CA . ASP A 1 83 ? 13.603 -7.898 -5.188 1.00 97.88 83 ASP A CA 1
ATOM 621 C C . ASP A 1 83 ? 14.794 -8.747 -4.705 1.00 97.88 83 ASP A C 1
ATOM 623 O O . ASP A 1 83 ? 14.848 -9.933 -4.970 1.00 97.88 83 ASP A O 1
ATOM 627 N N . ASN A 1 84 ? 15.732 -8.176 -3.942 1.00 97.38 84 ASN A N 1
ATOM 628 C CA . ASN A 1 84 ? 16.774 -8.939 -3.248 1.00 97.38 84 ASN A CA 1
ATOM 629 C C . ASN A 1 84 ? 16.335 -9.434 -1.853 1.00 97.38 84 ASN A C 1
ATOM 631 O O . ASN A 1 84 ? 17.155 -9.952 -1.094 1.00 97.38 84 ASN A O 1
ATOM 635 N N . ILE A 1 85 ? 15.070 -9.216 -1.487 1.00 98.06 85 ILE A N 1
ATOM 636 C CA . ILE A 1 85 ? 14.444 -9.702 -0.260 1.00 98.06 85 ILE A CA 1
ATOM 637 C C . ILE A 1 85 ? 13.485 -10.822 -0.658 1.00 98.06 85 ILE A C 1
ATOM 639 O O . ILE A 1 85 ? 12.519 -10.590 -1.382 1.00 98.06 85 ILE A O 1
ATOM 643 N N . ALA A 1 86 ? 13.743 -12.035 -0.167 1.00 97.06 86 ALA A N 1
ATOM 644 C CA . ALA A 1 86 ? 12.918 -13.195 -0.477 1.00 97.06 86 ALA A CA 1
ATOM 645 C C . ALA A 1 86 ? 11.467 -12.988 -0.016 1.00 97.06 86 ALA A C 1
ATOM 647 O O . ALA A 1 86 ? 11.206 -12.671 1.147 1.00 97.06 86 ALA A O 1
ATOM 648 N N . THR A 1 87 ? 10.525 -13.212 -0.931 1.00 96.69 87 THR A N 1
ATOM 649 C CA . THR A 1 87 ? 9.083 -13.108 -0.681 1.00 96.69 87 THR A CA 1
ATOM 650 C C . THR A 1 87 ? 8.411 -14.450 -0.979 1.00 96.69 87 THR A C 1
ATOM 652 O O . THR A 1 87 ? 8.541 -15.014 -2.062 1.00 96.69 87 THR A O 1
ATOM 655 N N . GLY A 1 88 ? 7.730 -15.028 0.016 1.00 96.12 88 GLY A N 1
ATOM 656 C CA . GLY A 1 88 ? 7.171 -16.379 -0.093 1.00 96.12 88 GLY A CA 1
ATOM 657 C C . GLY A 1 88 ? 6.114 -16.487 -1.196 1.00 96.12 88 GLY A C 1
ATOM 658 O O . GLY A 1 88 ? 5.123 -15.765 -1.171 1.00 96.12 88 GLY A O 1
ATOM 659 N N . GLY A 1 89 ? 6.318 -17.393 -2.157 1.00 95.62 89 GLY A N 1
ATOM 660 C CA . GLY A 1 89 ? 5.389 -17.608 -3.276 1.00 95.62 89 GLY A CA 1
ATOM 661 C C . GLY A 1 89 ? 5.386 -16.500 -4.337 1.00 95.62 89 GLY A C 1
ATOM 662 O O . GLY A 1 89 ? 4.576 -16.553 -5.258 1.00 95.62 89 GLY A O 1
ATOM 663 N N . ILE A 1 90 ? 6.283 -15.518 -4.231 1.00 96.88 90 ILE A N 1
ATOM 664 C CA . ILE A 1 90 ? 6.452 -14.420 -5.184 1.00 96.88 90 ILE A CA 1
ATOM 665 C C . ILE A 1 90 ? 7.830 -14.566 -5.839 1.00 96.88 90 ILE A C 1
ATOM 667 O O . ILE A 1 90 ? 8.788 -15.031 -5.223 1.00 96.88 90 ILE A O 1
ATOM 671 N N . ARG A 1 91 ? 7.935 -14.204 -7.121 1.00 95.62 91 ARG A N 1
ATOM 672 C CA . ARG A 1 91 ? 9.214 -14.218 -7.841 1.00 95.62 91 ARG A CA 1
ATOM 673 C C . ARG A 1 91 ? 10.223 -13.290 -7.153 1.00 95.62 91 ARG A C 1
ATOM 675 O O . ARG A 1 91 ? 9.888 -12.159 -6.833 1.00 95.62 91 ARG A O 1
ATOM 682 N N . THR A 1 92 ? 11.449 -13.772 -6.989 1.00 96.94 92 THR A N 1
ATOM 683 C CA . THR A 1 92 ? 12.624 -13.053 -6.468 1.00 96.94 92 THR A CA 1
ATOM 684 C C . THR A 1 92 ? 13.802 -13.433 -7.374 1.00 96.94 92 THR A C 1
ATOM 686 O O . THR A 1 92 ? 13.916 -14.619 -7.705 1.00 96.94 92 THR A O 1
ATOM 689 N N . THR A 1 93 ? 14.609 -12.470 -7.834 1.00 94.69 93 THR A N 1
ATOM 690 C CA . THR A 1 93 ? 15.667 -12.675 -8.851 1.00 94.69 93 THR A CA 1
ATOM 691 C C . THR A 1 93 ? 17.090 -12.476 -8.343 1.00 94.69 93 THR A C 1
ATOM 693 O O . THR A 1 93 ? 17.299 -11.727 -7.362 1.00 94.69 93 THR A O 1
#

Solvent-accessible surface area (backbone atoms only — not comparable to ful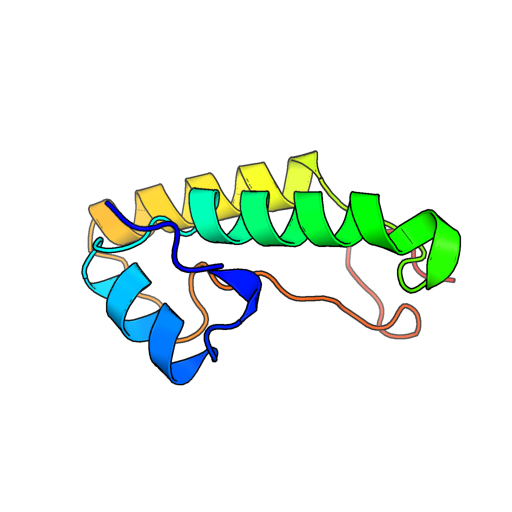l-atom values): 5819 Å² total; per-residue (Å²): 127,89,82,71,62,64,79,72,55,49,66,84,59,44,31,60,31,40,73,71,63,78,37,55,23,43,60,48,39,51,50,44,50,55,50,46,64,74,41,32,91,79,66,63,78,70,93,78,84,57,64,71,61,53,51,52,50,15,50,54,38,44,56,33,47,77,72,68,59,76,84,54,75,62,64,42,61,79,82,86,77,63,55,85,50,89,46,90,98,48,95,57,114

Secondary structure (DSSP, 8-state):
-----GGGS-HHHHHHHHHHTSS-HHHHHHHHHHHHHHHHHHH---SS--HHHHHHHHHHHHHHHHTT----TTTT------TTS--TTS---